Protein AF-A0A9W8B2S6-F1 (afdb_monomer_lite)

Organism: NCBI:txid2761393

InterPro domains:
  IPR004364 Aminoacyl-tRNA synthetase, class II (D/K/N) [PF00152] (3-129)
  IPR045864 Class II Aminoacyl-tRNA synthetase/Biotinyl protein ligase (BPL) and lipoyl protein ligase (LPL) [G3DSA:3.30.930.10] (1-132)
  IPR045864 Class II Aminoacyl-tRNA synthetase/Biotinyl protein ligase (BPL) and lipoyl protein ligase (LPL) [SSF55681] (2-129)

Secondary structure (DSSP, 8-state):
---PSSPEEEEHHHHHHHHTTSPPPPSSSHHHHHHHHHHHHHHTT---PSS--HHHHHHHHHHHHTGGG-SS-EEEE--BGGG-TTBPBPSS-TTBBSEEEEEETTEEEEEEE-B---HHHHHHHHHHHHTT-

Radius of gyration: 15.16 Å; chains: 1; bounding box: 38×33×40 Å

Structure (mmCIF, N/CA/C/O backbone):
data_AF-A0A9W8B2S6-F1
#
_entry.id   AF-A0A9W8B2S6-F1
#
loop_
_atom_site.group_PDB
_atom_site.id
_atom_site.type_symbol
_atom_site.label_atom_id
_atom_site.label_alt_id
_atom_site.labe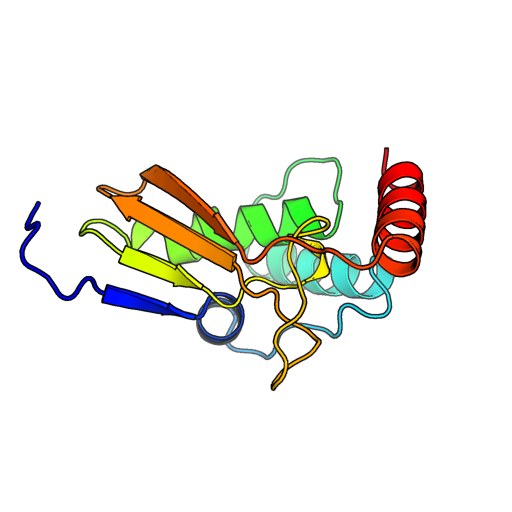l_comp_id
_atom_site.label_asym_id
_atom_site.label_entity_id
_atom_site.label_seq_id
_atom_site.pdbx_PDB_ins_code
_atom_site.Cartn_x
_atom_site.Cartn_y
_atom_site.Cartn_z
_atom_site.occupancy
_atom_site.B_iso_or_equiv
_atom_site.auth_seq_id
_atom_site.auth_comp_id
_atom_site.auth_asym_id
_atom_site.auth_atom_id
_atom_site.pdbx_PDB_model_num
ATOM 1 N N . LEU A 1 1 ? -21.493 6.637 10.394 1.00 88.62 1 LEU A N 1
ATOM 2 C CA . LEU A 1 1 ? -20.695 7.044 9.214 1.00 88.62 1 LEU A CA 1
ATOM 3 C C . LEU A 1 1 ? -21.188 8.397 8.715 1.00 88.62 1 LEU A C 1
ATOM 5 O O . LEU A 1 1 ? -22.395 8.581 8.619 1.00 88.62 1 LEU A O 1
ATOM 9 N N . ASN A 1 2 ? -20.282 9.330 8.437 1.00 95.12 2 ASN A N 1
ATOM 10 C CA . ASN A 1 2 ? -20.556 10.659 7.897 1.00 95.12 2 ASN A CA 1
ATOM 11 C C . ASN A 1 2 ? -19.902 10.782 6.513 1.00 95.12 2 ASN A C 1
ATOM 13 O O . ASN A 1 2 ? -18.686 10.681 6.391 1.00 95.12 2 ASN A O 1
ATOM 17 N N . PHE A 1 3 ? -20.717 11.020 5.485 1.00 96.62 3 PHE A N 1
ATOM 18 C CA . PHE A 1 3 ? -20.280 11.123 4.088 1.00 96.62 3 PHE A CA 1
ATOM 19 C C . PHE A 1 3 ? -20.218 12.571 3.581 1.00 96.62 3 PHE A C 1
ATOM 21 O O . PHE A 1 3 ? -20.190 12.806 2.374 1.00 96.62 3 PHE A O 1
ATOM 28 N N . LYS A 1 4 ? -20.199 13.564 4.478 1.00 97.44 4 LYS A N 1
ATOM 29 C CA . LYS A 1 4 ? -20.023 14.965 4.088 1.00 97.44 4 LYS A CA 1
ATOM 30 C C . LYS A 1 4 ? -18.558 15.218 3.681 1.00 97.44 4 LYS A C 1
ATOM 32 O O . LYS A 1 4 ? -17.676 15.018 4.513 1.00 97.44 4 LYS A O 1
ATOM 37 N N . PRO A 1 5 ? -18.277 15.672 2.445 1.00 95.94 5 PRO A N 1
ATOM 38 C CA . PRO A 1 5 ? -16.921 16.028 2.031 1.00 95.94 5 PRO A CA 1
ATOM 39 C C . PRO A 1 5 ? -16.432 17.325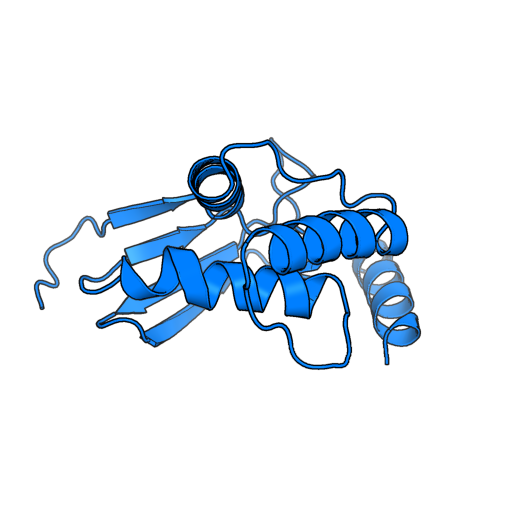 2.714 1.00 95.94 5 PRO A C 1
ATOM 41 O O . PRO A 1 5 ? -17.259 18.130 3.159 1.00 95.94 5 PRO A O 1
ATOM 44 N N . PRO A 1 6 ? -15.107 17.579 2.753 1.00 96.50 6 PRO A N 1
ATOM 45 C CA . PRO A 1 6 ? -14.025 16.729 2.243 1.00 96.50 6 PRO A CA 1
ATOM 46 C C . PRO A 1 6 ? -13.739 15.524 3.151 1.00 96.50 6 PRO A C 1
ATOM 48 O O . PRO A 1 6 ? -13.811 15.620 4.373 1.00 96.50 6 PRO A O 1
ATOM 51 N N . PHE A 1 7 ? -13.382 14.391 2.545 1.00 97.94 7 PHE A N 1
ATOM 52 C CA . PHE A 1 7 ? -12.958 13.201 3.288 1.00 97.94 7 PHE A CA 1
ATOM 53 C C . PHE A 1 7 ? -11.553 13.384 3.859 1.00 97.94 7 PHE A C 1
ATOM 55 O O . PHE A 1 7 ? -10.718 14.088 3.279 1.00 97.94 7 PHE A O 1
ATOM 62 N N . ARG A 1 8 ? -11.290 12.728 4.995 1.00 97.75 8 ARG A N 1
ATOM 63 C CA . ARG A 1 8 ? -9.958 12.698 5.609 1.00 97.75 8 ARG A CA 1
ATOM 64 C C . ARG A 1 8 ? -8.963 12.092 4.618 1.00 97.75 8 ARG A C 1
ATOM 66 O O . ARG A 1 8 ? -9.322 11.221 3.831 1.00 97.75 8 ARG A O 1
ATOM 73 N N . ARG A 1 9 ? -7.710 12.542 4.658 1.00 98.19 9 ARG A N 1
ATOM 74 C CA . ARG A 1 9 ? -6.622 11.996 3.838 1.00 98.19 9 ARG A CA 1
ATOM 75 C C . ARG A 1 9 ? -5.459 11.589 4.732 1.00 98.19 9 ARG A C 1
ATOM 77 O O . ARG A 1 9 ? -5.121 12.334 5.650 1.00 98.19 9 ARG A O 1
ATOM 84 N N . ILE A 1 10 ? -4.854 10.438 4.468 1.00 98.19 10 ILE A N 1
ATOM 85 C CA . ILE A 1 10 ? -3.688 9.920 5.189 1.00 98.19 10 ILE A CA 1
ATOM 86 C C . ILE A 1 10 ? -2.612 9.565 4.165 1.00 98.19 10 ILE A C 1
ATOM 88 O O . ILE A 1 10 ? -2.871 8.807 3.233 1.00 98.19 10 ILE A O 1
ATOM 92 N N . HIS A 1 11 ? -1.410 10.115 4.352 1.00 97.38 11 HIS A N 1
ATOM 93 C CA . HIS A 1 11 ? -0.246 9.744 3.552 1.00 97.38 11 HIS A CA 1
ATOM 94 C C . HIS A 1 11 ? 0.368 8.460 4.124 1.00 97.38 11 HIS A C 1
ATOM 96 O O . HIS A 1 11 ? 0.905 8.484 5.233 1.00 97.38 11 HIS A O 1
ATOM 102 N N . VAL A 1 12 ? 0.276 7.350 3.393 1.00 96.88 12 VAL A N 1
ATOM 103 C CA . VAL A 1 12 ? 0.611 5.995 3.861 1.00 96.88 12 VAL A CA 1
ATOM 104 C C . VAL A 1 12 ? 2.052 5.910 4.346 1.00 96.88 12 VAL A C 1
ATOM 106 O O . VAL A 1 12 ? 2.289 5.516 5.484 1.00 96.88 12 VAL A O 1
ATOM 109 N N . SER A 1 13 ? 3.014 6.336 3.527 1.00 94.62 13 SER A N 1
ATOM 110 C CA . SER A 1 13 ? 4.438 6.211 3.864 1.00 94.62 13 SER A CA 1
ATOM 111 C C . SER A 1 13 ? 4.819 7.027 5.108 1.00 94.62 13 SER A C 1
ATOM 113 O O . SER A 1 13 ? 5.572 6.567 5.966 1.00 94.62 13 SER A O 1
ATOM 115 N N . THR A 1 14 ? 4.237 8.220 5.255 1.00 95.69 14 THR A N 1
ATOM 116 C CA . THR A 1 14 ? 4.475 9.093 6.417 1.00 95.69 14 THR A CA 1
ATOM 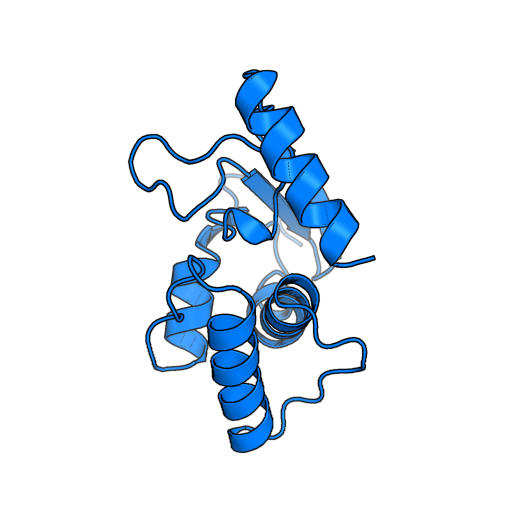117 C C . THR A 1 14 ? 3.802 8.550 7.669 1.00 95.69 14 THR A C 1
ATOM 119 O O . THR A 1 14 ? 4.400 8.554 8.743 1.00 95.69 14 THR A O 1
ATOM 122 N N . GLU A 1 15 ? 2.567 8.071 7.542 1.00 97.12 15 GLU A N 1
ATOM 123 C CA . GLU A 1 15 ? 1.819 7.521 8.665 1.00 97.12 15 GLU A CA 1
ATOM 124 C C . GLU A 1 15 ? 2.442 6.212 9.161 1.00 97.12 15 GLU A C 1
ATOM 126 O O . GLU A 1 15 ? 2.577 6.036 10.369 1.00 97.12 15 GLU A O 1
ATOM 131 N N . LEU A 1 16 ? 2.914 5.340 8.266 1.00 95.56 16 LEU A N 1
ATOM 132 C CA . LEU A 1 16 ? 3.679 4.153 8.648 1.00 95.56 16 LEU A CA 1
ATOM 133 C C . LEU A 1 16 ? 4.963 4.529 9.389 1.00 95.56 16 LEU A C 1
ATOM 135 O O . LEU A 1 16 ? 5.199 4.008 10.474 1.00 95.56 16 LEU A O 1
ATOM 139 N N . ALA A 1 17 ? 5.766 5.459 8.862 1.00 94.62 17 ALA A N 1
ATOM 140 C CA . ALA A 1 17 ? 6.986 5.902 9.541 1.00 94.62 17 ALA A CA 1
ATOM 141 C C . ALA A 1 17 ? 6.690 6.454 10.951 1.00 94.62 17 ALA A C 1
ATOM 143 O O . ALA A 1 17 ? 7.401 6.161 11.915 1.00 94.62 17 ALA A O 1
ATOM 144 N N . ARG A 1 18 ? 5.584 7.196 11.093 1.00 96.38 18 ARG A N 1
ATOM 145 C CA . ARG A 1 18 ? 5.108 7.712 12.381 1.00 96.38 18 ARG A CA 1
ATOM 146 C C . ARG A 1 18 ? 4.702 6.588 13.336 1.00 96.38 18 ARG A C 1
ATOM 148 O O . ARG A 1 18 ? 5.116 6.601 14.488 1.00 96.38 18 ARG A O 1
ATOM 155 N N . GLN A 1 19 ? 3.919 5.615 12.876 1.00 94.62 19 GLN A N 1
ATOM 156 C CA . GLN A 1 19 ? 3.473 4.472 13.687 1.00 94.62 19 GLN A CA 1
ATOM 157 C C . GLN A 1 19 ? 4.640 3.559 14.076 1.00 94.62 19 GLN A C 1
ATOM 159 O O . GLN A 1 19 ? 4.662 2.981 15.162 1.00 94.62 19 GLN A O 1
ATOM 164 N N . LEU A 1 20 ? 5.655 3.480 13.215 1.00 91.75 20 LEU A N 1
ATOM 165 C CA . LEU A 1 20 ? 6.880 2.743 13.470 1.00 91.75 20 LEU A CA 1
ATOM 166 C C . LEU A 1 20 ? 7.926 3.544 14.261 1.00 91.75 20 LEU A C 1
ATOM 168 O O . LEU A 1 20 ? 8.974 2.977 14.573 1.00 91.75 20 LEU A O 1
ATOM 172 N N . ASN A 1 21 ? 7.678 4.810 14.607 1.00 92.31 21 ASN A N 1
ATOM 173 C CA . ASN A 1 21 ? 8.634 5.704 15.275 1.00 92.31 21 ASN A CA 1
ATOM 174 C C . ASN A 1 21 ? 10.038 5.720 14.628 1.00 92.31 21 ASN A C 1
ATOM 176 O O . ASN A 1 21 ? 11.039 5.867 15.326 1.00 92.31 21 ASN A O 1
ATOM 180 N N . GLN A 1 22 ? 10.120 5.529 13.310 1.00 91.19 22 GLN A N 1
ATOM 181 C CA . GLN A 1 22 ? 11.366 5.531 12.536 1.00 91.19 22 GLN A CA 1
ATOM 182 C C . GLN A 1 22 ? 11.055 5.654 11.036 1.00 91.19 22 GLN A C 1
ATOM 184 O O . GLN A 1 22 ? 9.952 5.287 10.620 1.00 91.19 22 GLN A O 1
ATOM 189 N N . PRO A 1 23 ? 11.991 6.142 10.205 1.00 89.94 23 PRO A N 1
ATOM 190 C CA . PRO A 1 23 ? 11.783 6.206 8.762 1.00 89.94 23 PRO A CA 1
ATOM 191 C C . PRO A 1 23 ? 11.611 4.811 8.149 1.00 89.94 23 PRO A C 1
ATOM 193 O O . PRO A 1 23 ? 12.167 3.825 8.638 1.00 89.94 23 PRO A O 1
ATOM 196 N N . LEU A 1 24 ? 10.849 4.738 7.055 1.00 90.25 24 LEU A N 1
ATOM 197 C CA . LEU A 1 24 ? 10.805 3.537 6.224 1.00 90.25 24 LEU A CA 1
ATOM 198 C C . LEU A 1 24 ? 12.171 3.319 5.549 1.00 90.25 24 LEU A C 1
ATOM 200 O O . LEU A 1 24 ? 12.856 4.302 5.251 1.00 90.25 24 LEU A O 1
ATOM 204 N N . PRO A 1 25 ? 12.581 2.058 5.320 1.00 91.25 25 PRO A N 1
ATOM 205 C CA . PRO A 1 25 ? 13.798 1.773 4.573 1.00 91.25 25 PRO A CA 1
ATOM 206 C C . PRO A 1 25 ? 13.667 2.234 3.116 1.00 91.25 25 PRO A C 1
ATOM 208 O O . PRO A 1 25 ? 12.562 2.381 2.594 1.00 91.25 25 PRO A O 1
ATOM 211 N N . ASP A 1 26 ? 14.807 2.418 2.453 1.00 88.19 26 ASP A N 1
ATOM 212 C CA . ASP A 1 26 ? 14.847 2.573 0.999 1.00 88.19 26 ASP A CA 1
ATOM 213 C C . ASP A 1 26 ? 14.388 1.265 0.331 1.00 88.19 26 ASP A C 1
ATOM 215 O O . ASP A 1 26 ? 14.797 0.177 0.733 1.00 88.19 26 ASP A O 1
ATOM 219 N N . PHE A 1 27 ? 13.534 1.374 -0.686 1.00 89.50 27 PHE A N 1
ATOM 220 C CA . PHE A 1 27 ? 12.987 0.243 -1.435 1.00 89.50 27 PHE A CA 1
ATOM 221 C C . PHE A 1 27 ? 13.791 -0.107 -2.698 1.00 89.50 27 PHE A C 1
ATOM 223 O O . PHE A 1 27 ? 13.363 -0.969 -3.465 1.00 89.50 27 PHE A O 1
ATOM 230 N N . THR A 1 28 ? 14.936 0.544 -2.926 1.00 85.94 28 THR A N 1
ATOM 231 C CA . THR A 1 28 ? 15.840 0.271 -4.058 1.00 85.94 28 THR A CA 1
ATOM 232 C C . THR A 1 28 ? 16.390 -1.159 -4.028 1.00 85.94 28 THR A C 1
ATOM 234 O O . THR A 1 28 ? 16.550 -1.772 -5.082 1.00 85.94 28 THR A O 1
ATOM 237 N N . ASP A 1 29 ? 16.624 -1.707 -2.832 1.00 88.88 29 ASP A N 1
ATOM 238 C CA . ASP A 1 29 ? 16.922 -3.125 -2.604 1.00 88.88 29 ASP A CA 1
ATOM 239 C C . ASP A 1 29 ? 15.735 -3.778 -1.866 1.00 88.88 29 ASP A C 1
ATOM 241 O O . ASP A 1 29 ? 15.597 -3.620 -0.645 1.00 88.88 29 ASP A O 1
ATOM 245 N N . PRO A 1 30 ? 14.846 -4.492 -2.585 1.00 86.62 30 PRO A N 1
ATOM 246 C CA . PRO A 1 30 ? 13.662 -5.094 -1.985 1.00 86.62 30 PRO A CA 1
ATOM 247 C C . PRO A 1 30 ? 13.969 -6.137 -0.910 1.00 86.62 30 PRO A C 1
ATOM 249 O O . PRO A 1 30 ? 13.190 -6.265 0.038 1.00 86.62 30 PRO A O 1
ATOM 252 N N . ASP A 1 31 ? 15.080 -6.865 -1.025 1.00 89.31 31 ASP A N 1
ATOM 253 C CA . ASP A 1 31 ? 15.446 -7.911 -0.071 1.00 89.31 31 ASP A CA 1
ATOM 254 C C . ASP A 1 31 ? 15.930 -7.277 1.233 1.00 89.31 31 ASP A C 1
ATOM 256 O O . ASP A 1 31 ? 15.434 -7.615 2.312 1.00 89.31 31 ASP A O 1
ATOM 260 N N . ALA A 1 32 ? 16.820 -6.284 1.142 1.00 91.88 32 ALA A N 1
ATOM 261 C CA . ALA A 1 32 ? 17.276 -5.529 2.306 1.00 91.88 32 ALA A CA 1
ATOM 262 C C . ALA A 1 32 ? 16.112 -4.802 3.005 1.00 91.88 32 ALA A C 1
ATOM 264 O O . ALA A 1 32 ? 15.988 -4.863 4.234 1.00 91.88 32 ALA A O 1
ATOM 265 N N . ALA A 1 33 ? 15.214 -4.175 2.236 1.00 93.00 33 ALA A N 1
ATOM 266 C CA . ALA A 1 33 ? 14.026 -3.510 2.767 1.00 93.00 33 ALA A CA 1
ATOM 267 C C . ALA A 1 33 ? 13.082 -4.491 3.475 1.00 93.00 33 ALA A C 1
ATOM 269 O O . ALA A 1 33 ? 12.570 -4.197 4.558 1.00 93.00 33 ALA A O 1
ATOM 270 N N . THR A 1 34 ? 12.882 -5.676 2.894 1.00 93.88 34 THR A N 1
ATOM 271 C CA . THR A 1 34 ? 12.077 -6.742 3.499 1.00 93.88 34 THR A CA 1
ATOM 272 C C . THR A 1 34 ? 12.669 -7.170 4.837 1.00 93.88 34 THR A C 1
ATOM 274 O O . THR A 1 34 ? 11.945 -7.207 5.831 1.00 93.88 34 THR A O 1
ATOM 277 N N . GLN A 1 35 ? 13.976 -7.442 4.899 1.00 93.69 35 GLN A N 1
ATOM 278 C CA . GLN A 1 35 ? 14.638 -7.849 6.143 1.00 93.69 35 GLN A CA 1
ATOM 279 C C . GLN A 1 35 ? 14.553 -6.763 7.221 1.00 93.69 35 GLN A C 1
ATOM 281 O O . GLN A 1 35 ? 14.254 -7.067 8.377 1.00 93.69 35 GLN A O 1
ATOM 286 N N . ALA A 1 36 ? 14.734 -5.493 6.846 1.00 94.38 36 ALA A N 1
ATOM 287 C CA . ALA A 1 36 ? 14.571 -4.370 7.763 1.00 94.38 36 ALA A CA 1
ATOM 288 C C . ALA A 1 36 ? 13.143 -4.304 8.333 1.00 94.38 36 ALA A C 1
ATOM 290 O O . ALA A 1 36 ? 12.968 -4.218 9.548 1.00 94.38 36 ALA A O 1
ATOM 291 N N . LEU A 1 37 ? 12.111 -4.405 7.488 1.00 94.44 37 LEU A N 1
ATOM 292 C CA . LEU A 1 37 ? 10.718 -4.382 7.945 1.00 94.44 37 LEU A CA 1
ATOM 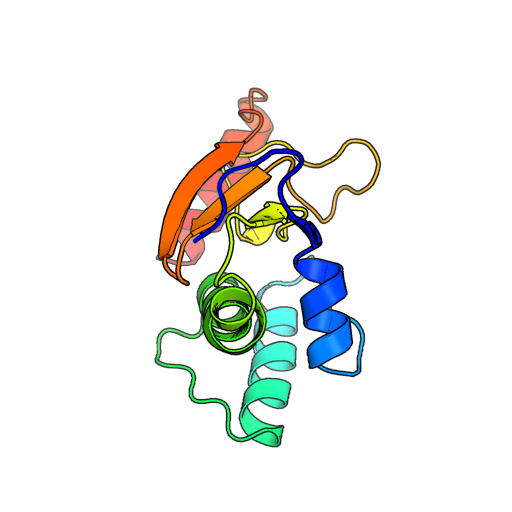293 C C . LEU A 1 37 ? 10.343 -5.616 8.776 1.00 94.44 37 LEU A C 1
ATOM 295 O O . LEU A 1 37 ? 9.612 -5.482 9.756 1.00 94.44 37 LEU A O 1
ATOM 299 N N . LEU A 1 38 ? 10.859 -6.802 8.444 1.00 94.06 38 LEU A N 1
ATOM 300 C CA . LEU A 1 38 ? 10.647 -8.013 9.243 1.00 94.06 38 LEU A CA 1
ATOM 301 C C . LEU A 1 38 ? 11.291 -7.908 10.623 1.00 94.06 38 LEU A C 1
ATOM 303 O O . LEU A 1 38 ? 10.654 -8.273 11.608 1.00 94.06 38 LEU A O 1
ATOM 307 N N . ALA A 1 39 ? 12.509 -7.368 10.719 1.00 93.62 39 ALA A N 1
ATOM 308 C CA . ALA A 1 39 ? 13.159 -7.120 12.004 1.00 93.62 39 ALA A CA 1
ATOM 309 C C . ALA A 1 39 ? 12.312 -6.185 12.882 1.00 93.62 39 ALA A C 1
ATOM 311 O O . ALA A 1 39 ? 12.161 -6.420 14.081 1.00 93.62 39 ALA A O 1
ATOM 312 N N . ILE A 1 40 ? 11.691 -5.170 12.274 1.00 92.62 40 ILE A N 1
ATOM 313 C CA . ILE A 1 40 ? 10.771 -4.256 12.957 1.00 92.62 40 ILE A CA 1
ATOM 314 C C . ILE A 1 40 ? 9.501 -4.977 13.414 1.00 92.62 40 ILE A C 1
ATOM 316 O O . ILE A 1 40 ? 9.053 -4.763 14.541 1.00 92.62 40 ILE A O 1
ATOM 320 N N . CYS A 1 41 ? 8.923 -5.821 12.557 1.00 92.62 41 CYS A N 1
ATOM 321 C CA . CYS A 1 41 ? 7.745 -6.612 12.901 1.00 92.62 41 CYS A CA 1
ATOM 322 C C . CYS A 1 41 ? 8.042 -7.556 14.070 1.00 92.62 41 CYS A C 1
ATOM 324 O O . CYS A 1 41 ? 7.281 -7.586 15.032 1.00 92.62 41 CYS A O 1
ATOM 326 N N . HIS A 1 42 ? 9.181 -8.250 14.031 1.00 92.06 42 HIS A N 1
ATOM 327 C CA . HIS A 1 42 ? 9.625 -9.152 15.089 1.00 92.06 42 HIS A CA 1
ATOM 328 C C . HIS A 1 42 ? 9.880 -8.414 16.409 1.00 92.06 42 HIS A C 1
ATOM 330 O O . HIS A 1 42 ? 9.422 -8.851 17.456 1.00 92.06 42 HIS A O 1
ATOM 336 N N . ALA A 1 43 ? 10.551 -7.259 16.376 1.00 91.81 43 ALA A N 1
ATOM 337 C CA . ALA A 1 43 ? 10.811 -6.456 17.574 1.00 91.81 43 ALA A CA 1
ATOM 338 C C . ALA A 1 43 ? 9.537 -5.888 18.233 1.00 91.81 43 ALA A C 1
ATOM 340 O O . ALA A 1 43 ? 9.597 -5.402 19.361 1.00 91.81 43 ALA A O 1
ATOM 341 N N . ARG A 1 44 ? 8.402 -5.902 17.524 1.00 89.94 44 ARG A N 1
ATOM 342 C CA . ARG A 1 44 ? 7.111 -5.362 17.975 1.00 89.94 44 ARG A CA 1
ATOM 343 C C . ARG A 1 44 ? 6.005 -6.412 18.066 1.00 89.94 44 ARG A C 1
ATOM 345 O O . ARG A 1 44 ? 4.841 -6.031 18.178 1.00 89.94 44 ARG A O 1
ATOM 352 N N . ASP A 1 45 ? 6.354 -7.694 17.977 1.00 91.44 45 ASP A N 1
ATOM 353 C CA . ASP A 1 45 ? 5.408 -8.816 17.996 1.00 91.44 45 ASP A CA 1
ATOM 354 C C . ASP A 1 45 ? 4.263 -8.672 16.971 1.00 91.44 45 ASP A C 1
ATOM 356 O O . ASP A 1 45 ? 3.101 -8.998 17.231 1.00 91.44 45 ASP A O 1
ATOM 360 N N . ILE A 1 46 ? 4.579 -8.157 15.778 1.00 91.50 46 ILE A N 1
ATOM 361 C CA . ILE A 1 46 ? 3.631 -8.037 14.667 1.00 91.50 46 ILE A CA 1
ATOM 362 C C . ILE A 1 46 ? 3.683 -9.334 13.853 1.00 91.50 46 ILE A C 1
ATOM 364 O O . ILE A 1 46 ? 4.712 -9.623 13.235 1.00 91.50 46 ILE A O 1
ATOM 368 N N . PRO A 1 47 ? 2.593 -10.119 13.808 1.00 89.00 47 PRO A N 1
ATOM 369 C CA . PRO A 1 47 ? 2.576 -11.361 13.055 1.00 89.00 47 PRO A CA 1
ATOM 370 C C . PRO A 1 47 ? 2.545 -11.063 11.555 1.00 89.00 47 PRO A C 1
ATOM 372 O O . PRO A 1 47 ? 1.610 -10.439 11.058 1.00 89.00 47 PRO A O 1
ATOM 375 N N . VAL A 1 48 ? 3.547 -11.554 10.829 1.00 90.25 48 VAL A N 1
ATOM 376 C CA . VAL A 1 48 ? 3.580 -11.549 9.362 1.00 90.25 48 VAL A CA 1
ATOM 377 C C . VAL A 1 48 ? 3.548 -12.998 8.889 1.00 90.25 48 VAL A C 1
ATOM 379 O O . VAL A 1 48 ? 4.319 -13.827 9.370 1.00 90.25 48 VAL A O 1
ATOM 382 N N . ALA A 1 49 ? 2.646 -13.326 7.966 1.00 86.12 49 ALA A N 1
ATOM 383 C CA . ALA A 1 49 ? 2.515 -14.680 7.434 1.00 86.12 49 ALA A CA 1
ATOM 384 C C . ALA A 1 49 ? 3.357 -14.868 6.155 1.00 86.12 49 ALA A C 1
ATOM 386 O O . ALA A 1 49 ? 3.289 -14.009 5.266 1.00 86.12 49 ALA A O 1
ATOM 387 N N . PRO A 1 50 ? 4.073 -16.000 5.994 1.00 85.75 50 PRO A N 1
ATOM 388 C CA . PRO A 1 50 ? 4.755 -16.330 4.744 1.00 85.75 50 PRO A CA 1
ATOM 389 C C . PRO A 1 50 ? 3.799 -16.332 3.531 1.00 85.75 50 PRO A C 1
ATOM 391 O O . PRO A 1 50 ? 2.621 -16.671 3.690 1.00 85.75 50 PRO A O 1
ATOM 394 N N . PRO A 1 51 ? 4.278 -16.015 2.311 1.00 87.56 51 PRO A N 1
ATOM 395 C CA . PRO A 1 51 ? 5.632 -15.567 1.966 1.00 87.56 51 PRO A CA 1
ATOM 396 C C . PRO A 1 51 ? 5.949 -14.135 2.426 1.00 87.56 51 PRO A C 1
ATOM 398 O O . PRO A 1 51 ? 5.088 -13.256 2.430 1.00 87.56 51 PRO A O 1
ATOM 401 N N . PHE A 1 52 ? 7.212 -13.892 2.781 1.00 89.44 52 PHE A N 1
ATOM 402 C CA . PHE A 1 52 ? 7.699 -12.598 3.264 1.00 89.44 52 PHE A CA 1
ATOM 403 C C . PHE A 1 52 ? 8.175 -11.693 2.125 1.00 89.44 52 PHE A C 1
ATOM 405 O O . PHE A 1 52 ? 9.330 -11.302 2.071 1.00 89.44 52 PHE A O 1
ATOM 412 N N . THR A 1 53 ? 7.301 -11.377 1.178 1.00 90.50 53 THR A N 1
ATOM 413 C CA . THR A 1 53 ? 7.623 -10.393 0.132 1.00 90.50 53 THR A CA 1
ATOM 414 C C . THR A 1 53 ? 7.474 -8.974 0.682 1.00 90.50 53 THR A C 1
ATOM 416 O O . THR A 1 53 ? 6.537 -8.739 1.449 1.00 90.50 53 THR A O 1
ATOM 419 N N . LEU A 1 54 ? 8.283 -8.017 0.219 1.00 91.44 54 LEU A N 1
ATOM 420 C CA . LEU A 1 54 ? 8.202 -6.605 0.624 1.00 91.44 54 LEU A CA 1
ATOM 421 C C . LEU A 1 54 ? 6.767 -6.050 0.630 1.00 91.44 54 LEU A C 1
ATOM 423 O O . LEU A 1 54 ? 6.334 -5.439 1.605 1.00 91.44 54 LEU A O 1
ATOM 427 N N . THR A 1 55 ? 6.005 -6.311 -0.435 1.00 91.31 55 THR A N 1
ATOM 428 C CA . THR A 1 55 ? 4.618 -5.845 -0.582 1.00 91.31 55 THR A CA 1
ATOM 429 C C . THR A 1 55 ? 3.697 -6.409 0.496 1.00 91.31 55 THR A C 1
ATOM 431 O O . THR A 1 55 ? 2.963 -5.643 1.104 1.00 91.31 55 THR A O 1
ATOM 434 N N . ARG A 1 56 ? 3.777 -7.710 0.801 1.00 91.56 56 ARG A N 1
ATOM 435 C CA . ARG A 1 56 ? 3.000 -8.357 1.879 1.00 91.56 56 ARG A CA 1
ATOM 436 C C . ARG A 1 56 ? 3.359 -7.849 3.272 1.00 91.56 56 ARG A C 1
ATOM 438 O O . ARG A 1 56 ? 2.478 -7.741 4.123 1.00 91.56 56 ARG A O 1
ATOM 445 N N . VAL A 1 57 ? 4.634 -7.546 3.522 1.00 94.56 57 VAL A N 1
ATOM 446 C CA . VAL A 1 57 ? 5.055 -6.968 4.808 1.00 94.56 57 VAL A CA 1
ATOM 447 C C . VAL A 1 57 ? 4.472 -5.562 4.961 1.00 94.56 57 VAL A C 1
ATOM 449 O O . VAL A 1 57 ? 3.880 -5.257 5.993 1.00 94.56 57 VAL A O 1
ATOM 452 N N . LEU A 1 58 ? 4.583 -4.725 3.924 1.00 94.62 58 LEU A N 1
ATOM 453 C CA . LEU A 1 58 ? 3.993 -3.384 3.913 1.00 94.62 58 LEU A CA 1
ATOM 454 C C . LEU A 1 58 ? 2.468 -3.425 4.058 1.00 94.62 58 LEU A C 1
ATOM 456 O O . LEU A 1 58 ? 1.923 -2.678 4.863 1.00 94.62 58 LEU A O 1
ATOM 460 N N . ASP A 1 59 ? 1.800 -4.323 3.340 1.00 93.75 59 ASP A N 1
ATOM 461 C CA . ASP A 1 59 ? 0.354 -4.545 3.426 1.00 93.75 59 ASP A CA 1
ATOM 462 C C . ASP A 1 59 ? -0.067 -4.907 4.858 1.00 93.75 59 ASP A C 1
ATOM 464 O O . ASP A 1 59 ? -0.889 -4.224 5.458 1.00 93.75 59 ASP A O 1
ATOM 468 N N . THR A 1 60 ? 0.629 -5.864 5.487 1.00 94.38 60 THR A N 1
ATOM 469 C CA . THR A 1 60 ? 0.391 -6.239 6.895 1.00 94.38 60 THR A CA 1
ATOM 470 C C . THR A 1 60 ? 0.523 -5.040 7.842 1.00 94.38 60 THR A C 1
ATOM 472 O O . THR A 1 60 ? -0.270 -4.882 8.774 1.00 94.38 60 THR A O 1
ATOM 475 N N . LEU A 1 61 ? 1.516 -4.173 7.618 1.00 95.06 61 LEU A N 1
ATOM 476 C CA . LEU A 1 61 ? 1.717 -2.962 8.416 1.00 95.06 61 LEU A CA 1
ATOM 477 C C . LEU A 1 61 ? 0.590 -1.939 8.200 1.00 95.06 61 LEU A C 1
ATOM 479 O O . LEU A 1 61 ? 0.114 -1.347 9.171 1.00 95.06 61 LEU A O 1
ATOM 483 N N . ILE A 1 62 ? 0.130 -1.752 6.961 1.00 95.00 62 ILE A N 1
ATOM 484 C CA . ILE A 1 62 ? -0.996 -0.867 6.627 1.00 95.00 62 ILE A CA 1
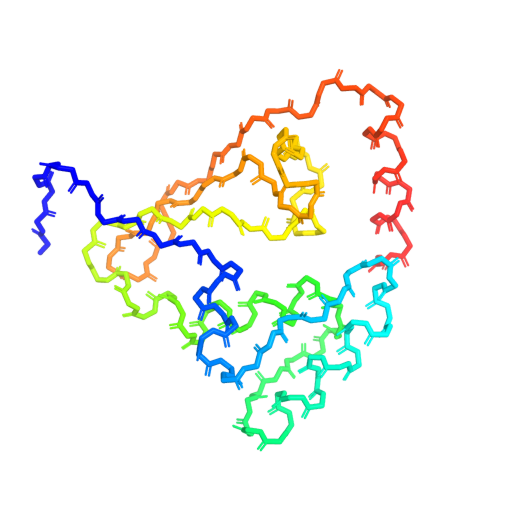ATOM 485 C C . ILE A 1 62 ? -2.278 -1.381 7.285 1.00 95.00 62 ILE A C 1
ATOM 487 O O . ILE A 1 62 ? -2.939 -0.615 7.994 1.00 95.00 62 ILE A O 1
ATOM 491 N N . SER A 1 63 ? -2.577 -2.675 7.160 1.00 93.88 63 SER A N 1
ATOM 492 C CA . SER A 1 63 ? -3.755 -3.285 7.779 1.00 93.88 63 SER A CA 1
ATOM 493 C C . SER A 1 63 ? -3.727 -3.219 9.299 1.00 93.88 63 SER A C 1
ATOM 495 O O . SER A 1 63 ? -4.757 -3.024 9.943 1.00 93.88 63 SER A O 1
ATOM 497 N N . LYS A 1 64 ? -2.544 -3.330 9.911 1.00 94.19 64 LYS A N 1
ATOM 498 C CA . LYS A 1 64 ? -2.409 -3.250 11.368 1.00 94.19 64 LYS A CA 1
ATOM 499 C C . LYS A 1 64 ? -2.549 -1.824 11.901 1.00 94.19 64 LYS A C 1
ATOM 501 O O . LYS A 1 64 ? -3.151 -1.640 12.959 1.00 94.19 64 LYS A O 1
ATOM 506 N N . PHE A 1 65 ? -1.963 -0.838 11.221 1.00 94.62 65 PHE A N 1
ATOM 507 C CA . PHE A 1 65 ? -1.788 0.507 11.777 1.00 94.62 65 PHE A CA 1
ATOM 508 C C . PHE A 1 65 ? -2.672 1.583 11.152 1.00 94.62 65 PHE A C 1
ATOM 510 O O . PHE A 1 65 ? -3.013 2.541 11.845 1.00 94.62 65 PHE A O 1
ATOM 517 N N . ILE A 1 66 ? -3.028 1.472 9.873 1.00 96.06 66 ILE A N 1
ATOM 518 C CA . ILE A 1 66 ? -3.697 2.541 9.118 1.00 96.06 66 ILE A CA 1
ATOM 519 C C . ILE A 1 66 ? -5.171 2.223 8.882 1.00 96.06 66 ILE A C 1
ATOM 521 O O . ILE A 1 66 ? -6.016 3.075 9.161 1.00 96.06 66 ILE A O 1
ATOM 525 N N . GLU A 1 67 ? -5.507 1.013 8.433 1.00 94.50 67 GLU A N 1
ATOM 526 C CA . GLU A 1 67 ? -6.905 0.632 8.172 1.00 94.50 67 GLU A CA 1
ATOM 527 C C . GLU A 1 67 ? -7.839 0.844 9.381 1.00 94.50 67 GLU A C 1
ATOM 529 O O . GLU A 1 67 ? -8.919 1.415 9.191 1.00 94.50 67 GLU A O 1
ATOM 534 N N . PRO A 1 68 ? -7.444 0.531 10.638 1.00 94.75 68 PRO A N 1
ATOM 535 C CA . PRO A 1 68 ? -8.296 0.771 11.806 1.00 94.75 68 PRO A CA 1
ATOM 536 C C . PRO A 1 68 ? -8.584 2.256 12.069 1.00 94.75 68 PRO A C 1
ATOM 538 O O . PRO A 1 68 ? -9.527 2.584 12.783 1.00 94.75 68 PRO A O 1
ATOM 541 N N . GLN A 1 69 ? -7.796 3.172 11.494 1.00 95.19 69 GLN A N 1
ATOM 542 C CA . GLN A 1 69 ? -8.036 4.615 11.592 1.00 95.19 69 GLN A CA 1
ATOM 543 C C . GLN A 1 69 ? -9.124 5.109 10.626 1.00 95.19 69 GLN A C 1
ATOM 545 O O . GLN A 1 69 ? -9.547 6.265 10.719 1.00 95.19 69 GLN A O 1
ATOM 550 N N . CYS A 1 70 ? -9.566 4.260 9.694 1.00 96.50 70 CYS A N 1
ATOM 551 C CA . CYS A 1 70 ? -10.454 4.606 8.588 1.00 96.50 70 CYS A CA 1
ATOM 552 C C . CYS A 1 70 ? -11.921 4.236 8.874 1.00 96.50 70 CYS A C 1
ATOM 554 O O . CYS A 1 70 ? -12.609 3.647 8.038 1.00 96.50 70 CYS A O 1
ATOM 556 N N . GLU A 1 71 ? -12.421 4.573 10.068 1.00 96.00 71 GLU A N 1
ATOM 557 C CA . GLU A 1 71 ? -13.840 4.386 10.403 1.00 96.00 71 GLU A CA 1
ATOM 558 C C . GLU A 1 71 ? -14.733 5.271 9.514 1.00 96.00 71 GLU A C 1
ATOM 560 O O . GLU A 1 71 ? -15.712 4.804 8.934 1.00 96.00 71 GLU A O 1
ATOM 565 N N . GLN A 1 72 ? -14.369 6.547 9.357 1.00 97.56 72 GLN A N 1
ATOM 566 C CA . GLN A 1 72 ? -15.004 7.470 8.410 1.00 97.56 72 GLN A CA 1
ATOM 567 C C . GLN A 1 72 ? -14.378 7.335 7.014 1.00 97.56 72 GLN A C 1
ATOM 569 O O . GLN A 1 72 ? -13.222 6.911 6.925 1.00 97.56 72 GLN A O 1
ATOM 574 N N . PRO A 1 73 ? -15.077 7.758 5.939 1.00 98.25 73 PRO A N 1
ATOM 575 C CA . PRO A 1 73 ? -14.496 7.836 4.603 1.00 98.25 73 PRO A CA 1
ATOM 576 C C . PRO A 1 73 ? -13.137 8.539 4.621 1.00 98.25 73 PRO A C 1
ATOM 578 O O . PRO A 1 73 ? -13.035 9.718 4.976 1.00 98.25 73 PRO A O 1
ATOM 581 N N . THR A 1 74 ? -12.093 7.786 4.285 1.00 98.50 74 THR A N 1
ATOM 582 C CA . THR A 1 74 ? -10.703 8.230 4.374 1.00 98.50 74 THR A CA 1
ATOM 583 C C . THR A 1 74 ? -9.952 7.803 3.126 1.00 98.50 74 THR A C 1
ATOM 585 O O . THR A 1 74 ? -9.946 6.627 2.772 1.00 98.50 74 THR A O 1
ATOM 588 N N . PHE A 1 75 ? -9.310 8.762 2.465 1.00 98.50 75 PHE A N 1
ATOM 589 C CA . PHE A 1 75 ? -8.389 8.483 1.375 1.00 98.50 75 PHE A CA 1
ATOM 590 C C . PHE A 1 75 ? -7.011 8.130 1.928 1.00 98.50 75 PHE A C 1
ATOM 592 O O . PHE A 1 75 ? -6.402 8.940 2.633 1.00 98.50 75 PHE A O 1
ATOM 599 N N . LEU A 1 76 ? -6.504 6.958 1.576 1.00 98.12 76 LEU A N 1
ATOM 600 C CA . LEU A 1 76 ? -5.100 6.602 1.744 1.00 98.12 76 LEU A CA 1
ATOM 601 C C . LEU A 1 76 ? -4.376 6.935 0.445 1.00 98.12 76 LEU A C 1
ATOM 603 O O . LEU A 1 76 ? -4.852 6.552 -0.614 1.00 98.12 76 LEU A O 1
ATOM 607 N N . TYR A 1 77 ? -3.271 7.671 0.502 1.00 97.38 77 TYR A N 1
ATOM 608 C CA . TYR A 1 77 ? -2.480 8.046 -0.676 1.00 97.38 77 TYR A CA 1
ATOM 609 C C . TYR A 1 77 ? -0.986 8.021 -0.351 1.00 97.38 77 TYR A C 1
ATOM 611 O O . TYR A 1 77 ? -0.610 7.938 0.818 1.00 97.38 77 TYR A O 1
ATOM 619 N N . GLY A 1 78 ? -0.118 8.104 -1.361 1.00 96.06 78 GLY A N 1
ATOM 620 C CA . GLY A 1 78 ? 1.333 8.070 -1.133 1.00 96.06 78 GLY A CA 1
ATOM 621 C C . GLY A 1 78 ? 1.843 6.684 -0.740 1.00 96.06 78 GLY A C 1
ATOM 622 O O . GLY A 1 78 ? 2.722 6.542 0.119 1.00 96.06 78 GLY A O 1
ATOM 623 N N . HIS A 1 79 ? 1.245 5.654 -1.340 1.00 96.00 79 HIS A N 1
ATOM 624 C CA . HIS A 1 79 ? 1.715 4.277 -1.262 1.00 96.00 79 HIS A CA 1
ATOM 625 C C . HIS A 1 79 ? 3.108 4.154 -1.888 1.00 96.00 79 HIS A C 1
ATOM 627 O O . HIS A 1 79 ? 3.343 4.748 -2.946 1.00 96.00 79 HIS A O 1
ATOM 633 N N . PRO A 1 80 ? 4.011 3.344 -1.309 1.00 94.31 80 PRO A N 1
ATOM 634 C CA . PRO A 1 80 ? 5.281 3.018 -1.944 1.00 94.31 80 PRO A CA 1
ATOM 635 C C . PRO A 1 80 ? 5.087 2.495 -3.371 1.00 94.31 80 PRO A C 1
ATOM 637 O O . PRO A 1 80 ? 4.238 1.634 -3.624 1.00 94.31 80 PRO A O 1
ATOM 640 N N . LYS A 1 81 ? 5.908 2.975 -4.310 1.00 92.19 81 LYS A N 1
ATOM 641 C CA . LYS A 1 81 ? 5.846 2.597 -5.732 1.00 92.19 81 LYS A CA 1
ATOM 642 C C . LYS A 1 81 ? 5.940 1.086 -5.940 1.00 92.19 81 LYS A C 1
ATOM 644 O O . LYS A 1 81 ? 5.244 0.535 -6.786 1.00 92.19 81 LYS A O 1
ATOM 649 N N . VAL A 1 82 ? 6.733 0.405 -5.112 1.00 90.31 82 VAL A N 1
ATOM 650 C CA . VAL A 1 82 ? 6.904 -1.057 -5.145 1.00 90.31 82 VAL A CA 1
ATOM 651 C C . VAL A 1 82 ? 5.600 -1.834 -4.906 1.00 90.31 82 VAL A C 1
ATOM 653 O O . VAL A 1 82 ? 5.469 -2.967 -5.356 1.00 90.31 82 VAL A O 1
ATOM 656 N N . MET A 1 83 ? 4.605 -1.224 -4.251 1.00 91.75 83 MET A N 1
ATOM 657 C CA . MET A 1 83 ? 3.276 -1.818 -4.048 1.00 91.75 83 MET A CA 1
ATOM 658 C C . MET A 1 83 ? 2.308 -1.565 -5.212 1.00 91.75 83 MET A C 1
ATOM 660 O O . MET A 1 83 ? 1.199 -2.095 -5.206 1.00 91.75 83 MET A O 1
ATOM 664 N N . SER A 1 84 ? 2.682 -0.721 -6.176 1.00 93.56 84 SER A N 1
ATOM 665 C CA . SER A 1 84 ? 1.776 -0.193 -7.202 1.00 93.56 84 SER A CA 1
ATOM 666 C C . SER A 1 84 ? 2.423 -0.287 -8.592 1.00 93.56 84 SER A C 1
ATOM 668 O O . SER A 1 84 ? 2.756 0.731 -9.198 1.00 93.56 84 SER A O 1
ATOM 670 N N . PRO A 1 85 ? 2.616 -1.509 -9.120 1.00 91.69 85 PRO A N 1
ATOM 671 C CA . PRO A 1 85 ? 3.383 -1.759 -10.344 1.00 91.69 85 PRO A CA 1
ATOM 672 C C . PRO A 1 85 ? 2.784 -1.086 -11.585 1.00 91.69 85 PRO A C 1
ATOM 674 O O . PRO A 1 85 ? 3.532 -0.731 -12.490 1.00 91.69 85 PRO A O 1
ATOM 677 N N . LEU A 1 86 ? 1.465 -0.881 -11.602 1.00 94.81 86 LEU A N 1
ATOM 678 C CA . LEU A 1 86 ? 0.714 -0.274 -12.707 1.00 94.81 86 LEU A CA 1
ATOM 679 C C . LEU A 1 86 ? 0.502 1.238 -12.547 1.00 94.81 86 LEU A C 1
ATOM 681 O O . LEU A 1 86 ? -0.001 1.885 -13.455 1.00 94.81 86 LEU A O 1
ATOM 685 N N . ALA A 1 87 ? 0.861 1.814 -11.398 1.00 96.50 87 ALA A N 1
ATOM 686 C CA . ALA A 1 87 ? 0.645 3.230 -11.130 1.00 96.50 87 ALA A CA 1
ATOM 687 C C . ALA A 1 87 ? 1.895 4.047 -11.473 1.00 96.50 87 ALA A C 1
ATOM 689 O O . ALA A 1 87 ? 3.023 3.635 -11.166 1.00 96.50 87 ALA A O 1
ATOM 690 N N . LYS A 1 88 ? 1.720 5.239 -12.047 1.00 96.44 88 LYS A N 1
ATOM 691 C CA . LYS A 1 88 ? 2.825 6.187 -12.228 1.00 96.44 88 LYS A CA 1
ATOM 692 C C . LYS A 1 88 ? 3.465 6.554 -10.896 1.00 96.44 88 LYS A C 1
ATOM 694 O O . LYS A 1 88 ? 2.803 6.608 -9.860 1.00 96.44 88 LYS A O 1
ATOM 699 N N . ALA A 1 89 ? 4.763 6.829 -10.937 1.00 94.56 89 ALA A N 1
ATOM 700 C CA . ALA A 1 89 ? 5.452 7.451 -9.815 1.00 94.56 89 ALA A CA 1
ATOM 701 C C . ALA A 1 89 ? 5.007 8.915 -9.659 1.00 94.56 89 ALA A C 1
ATOM 703 O O . ALA A 1 89 ? 4.621 9.552 -10.641 1.00 94.56 89 ALA A O 1
ATOM 704 N N . SER A 1 90 ? 5.068 9.460 -8.443 1.00 94.00 90 SER A N 1
ATOM 705 C CA . SER A 1 90 ? 4.843 10.896 -8.254 1.00 94.00 90 SER A CA 1
ATOM 706 C C . SER A 1 90 ? 5.963 11.711 -8.898 1.00 94.00 90 SER A C 1
ATOM 708 O O . SER A 1 90 ? 7.140 11.385 -8.760 1.00 94.00 90 SER A O 1
ATOM 710 N N . GLU A 1 91 ? 5.605 12.811 -9.563 1.00 90.69 91 GLU A N 1
ATOM 711 C CA . GLU A 1 91 ? 6.566 13.736 -10.177 1.00 90.69 91 GLU A CA 1
ATOM 712 C C . GLU A 1 91 ? 7.495 14.373 -9.135 1.00 90.69 91 GLU A C 1
ATOM 714 O O . GLU A 1 91 ? 8.660 14.641 -9.421 1.00 90.69 91 GLU A O 1
ATOM 719 N N . THR A 1 92 ? 6.994 14.585 -7.914 1.00 91.56 92 THR A N 1
ATOM 720 C CA . THR A 1 92 ? 7.735 15.225 -6.820 1.00 91.56 92 THR A CA 1
ATOM 721 C C . THR A 1 92 ? 8.478 14.237 -5.924 1.00 91.56 92 THR A C 1
ATOM 723 O O . THR A 1 92 ? 9.435 14.632 -5.261 1.00 91.56 92 THR A O 1
ATOM 726 N N . ASP A 1 93 ? 8.060 12.969 -5.902 1.00 90.62 93 ASP A N 1
ATOM 727 C CA . ASP A 1 93 ? 8.671 11.909 -5.098 1.00 90.62 93 ASP A CA 1
ATOM 728 C C . ASP A 1 93 ? 8.561 10.556 -5.819 1.00 90.62 93 ASP A C 1
ATOM 730 O O . ASP A 1 93 ? 7.543 9.866 -5.785 1.00 90.62 93 ASP A O 1
ATOM 734 N N . GLN A 1 94 ? 9.657 10.152 -6.458 1.00 91.12 94 GLN A N 1
ATOM 735 C CA . GLN A 1 94 ? 9.730 8.931 -7.265 1.00 91.12 94 GLN A CA 1
ATOM 736 C C . GLN A 1 94 ? 9.642 7.629 -6.445 1.00 91.12 94 GLN A C 1
ATOM 738 O O . GLN A 1 94 ? 9.605 6.537 -7.033 1.00 91.12 94 GLN A O 1
ATOM 743 N N . SER A 1 95 ? 9.632 7.720 -5.108 1.00 89.44 95 SER A N 1
ATOM 744 C CA . SER A 1 95 ? 9.479 6.576 -4.203 1.00 89.44 95 SER A CA 1
ATOM 745 C C . SER A 1 95 ? 8.016 6.176 -3.980 1.00 89.44 95 SER A C 1
ATOM 747 O O . SER A 1 95 ? 7.749 5.023 -3.625 1.00 89.44 95 SER A O 1
ATOM 749 N N . ILE A 1 96 ? 7.064 7.076 -4.252 1.00 94.06 96 ILE A N 1
ATOM 750 C CA . ILE A 1 96 ? 5.624 6.837 -4.097 1.00 94.06 96 ILE A CA 1
ATOM 751 C C . ILE A 1 96 ? 4.907 6.774 -5.446 1.00 94.06 96 ILE A C 1
ATOM 753 O O . ILE A 1 96 ? 5.351 7.336 -6.449 1.00 94.06 96 ILE A O 1
ATOM 757 N N . ALA A 1 97 ? 3.769 6.089 -5.465 1.00 95.50 97 ALA A N 1
ATOM 758 C CA . ALA A 1 97 ? 2.874 6.046 -6.611 1.00 95.50 97 ALA A CA 1
ATOM 759 C C . ALA A 1 97 ? 1.778 7.118 -6.523 1.00 95.50 97 ALA A C 1
ATOM 761 O O . ALA A 1 97 ? 1.288 7.430 -5.435 1.00 95.50 97 ALA A O 1
ATOM 762 N N . GLN A 1 98 ? 1.325 7.605 -7.680 1.00 96.50 98 GLN A N 1
ATOM 763 C CA . GLN A 1 98 ? 0.104 8.402 -7.840 1.00 96.50 98 GLN A CA 1
ATOM 764 C C . GLN A 1 98 ? -1.131 7.506 -7.699 1.00 96.50 98 GLN A C 1
ATOM 766 O O . GLN A 1 98 ? -1.896 7.306 -8.638 1.00 96.50 98 GLN A O 1
ATOM 771 N N . ARG A 1 99 ? -1.293 6.910 -6.519 1.00 97.50 99 ARG A N 1
ATOM 772 C CA . ARG A 1 99 ? -2.373 5.994 -6.158 1.00 97.50 99 ARG A CA 1
ATOM 773 C C . ARG A 1 99 ? -3.090 6.516 -4.927 1.00 97.50 99 ARG A C 1
ATOM 775 O O . ARG A 1 99 ? -2.464 7.070 -4.020 1.00 97.50 99 ARG A O 1
ATOM 782 N N . PHE A 1 100 ? -4.395 6.291 -4.886 1.00 97.81 100 PHE A N 1
ATOM 783 C CA . PHE A 1 100 ? -5.164 6.387 -3.665 1.00 97.81 100 PHE A CA 1
ATOM 784 C C . PHE A 1 100 ? -6.139 5.222 -3.513 1.00 97.81 100 PHE A C 1
ATOM 786 O O . PHE A 1 100 ? -6.616 4.630 -4.480 1.00 97.81 100 PHE A O 1
ATOM 793 N N . GLU A 1 101 ? -6.485 4.948 -2.266 1.00 98.19 101 GLU A N 1
ATOM 794 C CA . GLU A 1 101 ? -7.563 4.046 -1.889 1.00 98.19 101 GLU A CA 1
ATOM 795 C C . GLU A 1 101 ? -8.587 4.811 -1.061 1.00 98.19 101 GLU A C 1
ATOM 797 O O . GLU A 1 101 ? -8.226 5.712 -0.303 1.00 98.19 101 GLU A O 1
ATOM 802 N N . LEU A 1 102 ? -9.866 4.468 -1.186 1.00 98.19 102 LEU A N 1
AT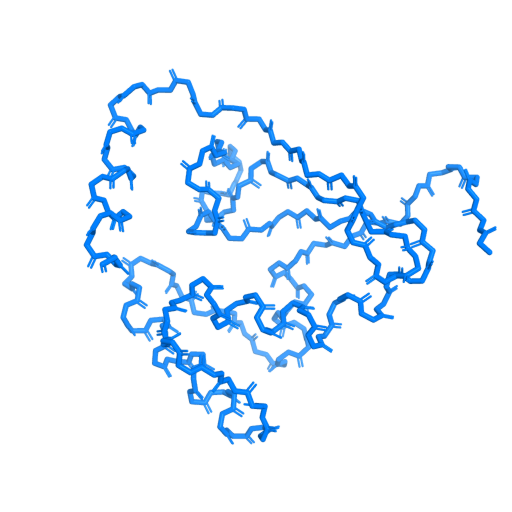OM 803 C CA . LEU A 1 102 ? -10.907 4.960 -0.288 1.00 98.19 102 LEU A CA 1
ATOM 804 C C . LEU A 1 102 ? -11.301 3.848 0.672 1.00 98.19 102 LEU A C 1
ATOM 806 O O . LEU A 1 102 ? -11.843 2.831 0.243 1.00 98.19 102 LEU A O 1
ATOM 810 N N . PHE A 1 103 ? -11.112 4.092 1.965 1.00 98.06 103 PHE A N 1
ATOM 811 C CA . PHE A 1 103 ? -11.590 3.219 3.029 1.00 98.06 103 PHE A CA 1
ATOM 812 C C . PHE A 1 103 ? -12.837 3.799 3.697 1.00 98.06 103 PHE A C 1
ATOM 814 O O . PHE A 1 103 ? -12.916 5.005 3.942 1.00 98.06 103 PHE A O 1
ATOM 821 N N . VAL A 1 104 ? -13.804 2.939 4.019 1.00 97.38 104 VAL A N 1
ATOM 822 C CA . VAL A 1 104 ? -15.013 3.276 4.786 1.00 97.38 104 VAL A CA 1
ATOM 823 C C . VAL A 1 104 ? -15.293 2.153 5.778 1.00 97.38 104 VAL A C 1
ATOM 825 O O . VAL A 1 104 ? -15.345 0.989 5.386 1.00 97.38 104 VAL A O 1
ATOM 828 N N . ALA A 1 105 ? -15.502 2.487 7.055 1.00 95.56 105 ALA A N 1
ATOM 829 C CA . ALA A 1 105 ? -15.712 1.503 8.121 1.00 95.56 105 ALA A CA 1
ATOM 830 C C . ALA A 1 105 ? -14.607 0.423 8.172 1.00 95.56 105 ALA A C 1
ATOM 832 O O . ALA A 1 105 ? -14.893 -0.756 8.380 1.00 95.56 105 ALA A O 1
ATOM 833 N N . GLY A 1 106 ? -13.354 0.829 7.933 1.00 91.94 106 GLY A N 1
ATOM 834 C CA . GLY A 1 106 ? -12.194 -0.065 7.918 1.00 91.94 106 GLY A CA 1
ATOM 835 C C . GLY A 1 106 ? -12.135 -1.029 6.730 1.00 91.94 106 GLY A C 1
ATOM 836 O O . GLY A 1 106 ? -11.387 -1.994 6.788 1.00 91.94 106 GLY A O 1
ATOM 837 N N . LYS A 1 107 ? -12.923 -0.811 5.669 1.00 94.00 107 LYS A N 1
ATOM 838 C CA . LYS A 1 107 ? -12.889 -1.629 4.448 1.00 94.00 107 LYS A CA 1
ATOM 839 C C . LYS A 1 107 ? -12.515 -0.793 3.238 1.00 94.00 107 LYS A C 1
ATOM 841 O O . LYS A 1 107 ? -13.020 0.319 3.092 1.00 94.00 107 LYS A O 1
ATOM 846 N N . GLU A 1 108 ? -11.686 -1.352 2.367 1.00 96.62 108 GLU A N 1
ATOM 847 C CA . GLU A 1 108 ? -11.377 -0.775 1.059 1.00 96.62 108 GLU A CA 1
ATOM 848 C C . GLU A 1 108 ? -12.630 -0.797 0.168 1.00 96.62 108 GLU A C 1
ATOM 850 O O . GLU A 1 108 ? -13.302 -1.822 0.038 1.00 96.62 108 GLU A O 1
ATOM 855 N N . ILE A 1 109 ? -12.961 0.351 -0.425 1.00 97.56 109 ILE A N 1
ATOM 856 C CA . ILE A 1 109 ? -14.114 0.540 -1.319 1.00 97.56 109 ILE A CA 1
ATOM 857 C C . ILE A 1 109 ? -13.668 0.941 -2.727 1.00 97.56 109 ILE A C 1
ATOM 859 O O . ILE A 1 109 ? -14.327 0.595 -3.706 1.00 97.56 109 ILE A O 1
ATOM 863 N N . VAL A 1 110 ? -12.575 1.699 -2.837 1.00 98.00 110 VAL A N 1
ATOM 864 C CA . VAL A 1 110 ? -12.034 2.179 -4.114 1.00 98.00 110 VAL A CA 1
ATOM 865 C C . VAL A 1 110 ? -10.530 2.001 -4.107 1.00 98.00 110 VAL A C 1
ATOM 867 O O . VAL A 1 110 ? -9.890 2.350 -3.121 1.00 98.00 110 VAL A O 1
ATOM 870 N N . ASN A 1 111 ? -9.996 1.574 -5.245 1.00 97.56 111 ASN A N 1
ATOM 871 C CA . ASN A 1 111 ? -8.586 1.633 -5.591 1.00 97.56 111 ASN A CA 1
ATOM 872 C C . ASN A 1 111 ? -8.471 2.397 -6.908 1.00 97.56 111 ASN A C 1
ATOM 874 O O . ASN A 1 111 ? -9.155 2.056 -7.874 1.00 97.56 111 ASN A O 1
ATOM 878 N N . ALA A 1 112 ? -7.678 3.459 -6.938 1.00 98.00 112 ALA A N 1
ATOM 879 C CA . ALA A 1 112 ? -7.519 4.285 -8.123 1.00 98.00 112 ALA A CA 1
ATOM 880 C C . ALA A 1 112 ? -6.099 4.832 -8.204 1.00 98.00 112 ALA A C 1
ATOM 882 O O . ALA A 1 112 ? -5.459 5.109 -7.190 1.00 98.00 112 ALA A O 1
ATOM 883 N N . TYR A 1 113 ? -5.602 5.003 -9.419 1.00 97.56 113 TYR A N 1
ATOM 884 C CA . TYR A 1 113 ? -4.258 5.499 -9.658 1.00 97.56 113 TYR A CA 1
ATOM 885 C C . TYR A 1 113 ? -4.159 6.173 -11.020 1.00 97.56 113 TYR A C 1
ATOM 887 O O . TYR A 1 113 ? -4.993 5.964 -11.898 1.00 97.56 113 TYR A O 1
ATOM 895 N N . GLU A 1 114 ? -3.135 7.002 -11.186 1.00 97.25 114 GLU A N 1
ATOM 896 C CA . GLU A 1 114 ? -2.727 7.445 -12.509 1.00 97.25 114 GLU A CA 1
ATOM 897 C C . GLU A 1 114 ? -1.998 6.296 -13.215 1.00 97.25 114 GLU A C 1
ATOM 899 O O . GLU A 1 114 ? -0.981 5.797 -12.730 1.00 97.25 114 GLU A O 1
ATOM 904 N N . GLU A 1 115 ? -2.546 5.865 -14.348 1.00 96.69 115 GLU A N 1
ATOM 905 C CA . GLU A 1 115 ? -2.075 4.707 -15.110 1.00 96.69 115 GLU A CA 1
ATOM 906 C C . GLU A 1 115 ? -0.655 4.902 -15.641 1.00 96.69 115 GLU A C 1
ATOM 908 O O . GLU A 1 115 ? -0.364 5.897 -16.314 1.00 96.69 115 GLU A O 1
ATOM 913 N N . LEU A 1 116 ? 0.224 3.928 -15.397 1.00 96.06 116 LEU A N 1
ATOM 914 C CA . LEU A 1 116 ? 1.536 3.885 -16.026 1.00 96.06 116 LEU A CA 1
ATOM 915 C C . LEU A 1 116 ? 1.369 3.670 -17.532 1.00 96.06 116 LEU A C 1
ATOM 917 O O . LEU A 1 116 ? 0.903 2.631 -17.993 1.00 96.06 116 LEU A O 1
ATOM 921 N N . ASN A 1 117 ? 1.772 4.675 -18.304 1.00 95.81 117 ASN A N 1
ATOM 922 C CA . ASN A 1 117 ? 1.613 4.700 -19.755 1.00 95.81 117 ASN A CA 1
ATOM 923 C C . ASN A 1 117 ? 2.947 4.657 -20.519 1.00 95.81 117 ASN A C 1
ATOM 925 O O . ASN A 1 117 ? 2.933 4.756 -21.746 1.00 95.81 117 ASN A O 1
ATOM 929 N N . ASP A 1 118 ? 4.079 4.492 -19.825 1.00 95.69 118 ASP A N 1
ATOM 930 C CA . ASP A 1 118 ? 5.370 4.183 -20.446 1.00 95.69 118 ASP A CA 1
ATOM 931 C C . ASP A 1 118 ? 5.506 2.655 -20.614 1.00 95.69 118 ASP A C 1
ATOM 933 O O . ASP A 1 118 ? 5.625 1.926 -19.622 1.00 95.69 118 ASP A O 1
ATOM 937 N N . PRO A 1 119 ? 5.496 2.132 -21.855 1.00 95.56 119 PRO A N 1
ATOM 938 C CA . PRO A 1 119 ? 5.565 0.696 -22.097 1.00 95.56 119 PRO A CA 1
ATOM 939 C C . PRO A 1 119 ? 6.925 0.078 -21.742 1.00 95.56 119 PRO A C 1
ATOM 941 O O . PRO A 1 119 ? 6.981 -1.113 -21.423 1.00 95.56 119 PRO A O 1
ATOM 944 N N . ALA A 1 120 ? 8.020 0.842 -21.805 1.00 96.00 120 ALA A N 1
ATOM 945 C CA . ALA A 1 120 ? 9.345 0.352 -21.440 1.00 96.00 120 ALA A CA 1
ATOM 946 C C . ALA A 1 120 ? 9.440 0.175 -19.921 1.00 96.00 120 ALA A C 1
ATOM 948 O O . ALA A 1 120 ? 9.824 -0.901 -19.456 1.00 96.00 120 ALA A O 1
ATOM 949 N N . GLU A 1 121 ? 8.987 1.176 -19.162 1.00 93.38 121 GLU A N 1
ATOM 950 C CA . GLU A 1 121 ? 8.927 1.095 -17.701 1.00 93.38 121 GLU A CA 1
ATOM 951 C C . GLU A 1 121 ? 7.972 -0.018 -17.244 1.00 93.38 121 GLU A C 1
ATOM 953 O O . GLU A 1 121 ? 8.322 -0.841 -16.396 1.00 93.38 121 GLU A O 1
ATOM 958 N N . GLN A 1 122 ? 6.783 -0.113 -17.848 1.00 94.25 122 GLN A N 1
ATOM 959 C CA . GLN A 1 122 ? 5.804 -1.145 -17.505 1.00 94.25 122 GLN A CA 1
ATOM 960 C C . GLN A 1 122 ? 6.361 -2.562 -17.723 1.00 94.25 122 GLN A C 1
ATOM 962 O O . GLN A 1 122 ? 6.150 -3.450 -16.892 1.00 94.25 122 GLN A O 1
ATOM 967 N N . ARG A 1 123 ? 7.109 -2.780 -18.815 1.00 93.62 123 ARG A N 1
ATOM 968 C CA . ARG A 1 123 ? 7.791 -4.055 -19.088 1.00 93.62 123 ARG A CA 1
ATOM 969 C C . ARG A 1 123 ? 8.831 -4.381 -18.019 1.00 93.62 123 ARG A C 1
ATOM 971 O O . ARG A 1 123 ? 8.928 -5.534 -17.599 1.00 93.62 123 ARG A O 1
ATOM 978 N N . GLU A 1 124 ? 9.610 -3.394 -17.594 1.00 91.25 124 GLU A N 1
ATOM 979 C CA . GLU A 1 124 ? 10.652 -3.574 -16.585 1.00 91.25 124 GLU A CA 1
ATOM 980 C C . GLU A 1 124 ? 10.050 -3.910 -15.212 1.00 91.25 124 GLU A C 1
ATOM 982 O O . GLU A 1 124 ? 10.474 -4.870 -14.562 1.00 91.25 124 GLU A O 1
ATOM 987 N N . ARG A 1 125 ? 8.973 -3.216 -14.823 1.00 88.88 125 ARG A N 1
ATOM 988 C CA . ARG A 1 125 ? 8.206 -3.513 -13.604 1.00 88.88 125 ARG A CA 1
ATOM 989 C C . ARG A 1 125 ? 7.574 -4.904 -13.636 1.00 88.88 125 ARG A C 1
ATOM 991 O O . ARG A 1 125 ? 7.630 -5.617 -12.636 1.00 88.88 125 ARG A O 1
ATOM 998 N N . PHE A 1 126 ? 7.046 -5.348 -14.778 1.00 90.06 126 PHE A N 1
ATOM 999 C CA . PHE A 1 126 ? 6.565 -6.726 -14.912 1.00 90.06 126 PHE A CA 1
ATOM 1000 C C . PHE A 1 126 ? 7.687 -7.747 -14.731 1.00 90.06 126 PHE A C 1
ATOM 1002 O O . PHE A 1 126 ? 7.515 -8.706 -13.981 1.00 90.06 126 PHE A O 1
ATOM 1009 N N . ALA A 1 127 ? 8.850 -7.534 -15.352 1.00 88.19 127 ALA A N 1
ATOM 1010 C CA . ALA A 1 127 ? 9.998 -8.423 -15.178 1.00 88.19 127 ALA A CA 1
ATOM 1011 C C . ALA A 1 127 ? 10.454 -8.511 -13.711 1.00 88.19 127 ALA A C 1
ATOM 1013 O O . ALA A 1 127 ? 10.898 -9.572 -13.276 1.00 88.19 127 ALA A O 1
ATOM 1014 N N . GLN A 1 128 ? 10.320 -7.426 -12.939 1.00 83.00 128 GLN A N 1
ATOM 1015 C CA . GLN A 1 128 ? 10.554 -7.442 -11.494 1.00 83.00 128 GLN A CA 1
ATOM 1016 C C . GLN A 1 128 ? 9.493 -8.265 -10.761 1.00 83.00 128 GLN A C 1
ATOM 1018 O O . GLN A 1 128 ? 9.863 -9.119 -9.964 1.00 83.00 128 GLN A O 1
ATOM 1023 N N . GLN A 1 129 ? 8.202 -8.080 -11.063 1.00 80.19 129 GLN A N 1
ATOM 1024 C CA . GLN A 1 129 ? 7.132 -8.856 -10.430 1.00 80.19 129 GLN A CA 1
ATOM 1025 C C . GLN A 1 129 ? 7.296 -10.363 -10.649 1.00 80.19 129 GLN A C 1
ATOM 1027 O O . GLN A 1 129 ? 7.172 -11.115 -9.690 1.00 80.19 129 GLN A O 1
ATOM 1032 N N . PHE A 1 130 ? 7.634 -10.810 -11.864 1.00 78.69 130 PHE A N 1
ATOM 1033 C CA . PHE A 1 130 ? 7.826 -12.236 -12.170 1.00 78.69 130 PHE A CA 1
ATOM 1034 C C . PHE A 1 130 ? 8.950 -12.910 -11.373 1.00 78.69 130 PHE A C 1
ATOM 1036 O O . PHE A 1 130 ? 8.931 -14.126 -11.241 1.00 78.69 130 PHE A O 1
ATOM 1043 N N . LYS A 1 131 ? 9.920 -12.159 -10.836 1.00 68.88 131 LYS A N 1
ATOM 1044 C CA . LYS A 1 131 ? 10.972 -12.723 -9.971 1.00 68.88 131 LYS A CA 1
ATOM 1045 C C . LYS A 1 131 ? 10.475 -13.065 -8.563 1.00 68.88 131 LYS A C 1
ATOM 1047 O O . LYS A 1 131 ? 11.180 -13.754 -7.836 1.00 68.88 131 LYS A O 1
ATOM 1052 N N . VAL A 1 132 ? 9.313 -12.537 -8.171 1.00 58.59 132 VAL A N 1
ATOM 1053 C CA . VAL A 1 132 ? 8.737 -12.647 -6.819 1.00 58.59 132 VAL A CA 1
ATOM 1054 C C . VAL A 1 132 ? 7.543 -13.620 -6.772 1.00 58.59 132 VAL A C 1
ATOM 1056 O O . VAL A 1 132 ? 6.941 -13.790 -5.711 1.00 58.59 132 VAL A O 1
ATOM 1059 N N . TRP A 1 133 ? 7.201 -14.242 -7.909 1.00 48.19 133 TRP A N 1
ATOM 1060 C CA . TRP A 1 133 ? 6.230 -15.339 -8.046 1.00 48.19 133 TRP A CA 1
ATOM 1061 C C . TRP A 1 133 ? 6.951 -16.685 -8.113 1.00 48.19 133 TRP A C 1
ATOM 1063 O O . TRP A 1 133 ? 6.407 -17.653 -7.537 1.00 48.19 133 TRP A O 1
#

pLDDT: mean 92.79, std 6.5, range [48.19, 98.5]

Foldseek 3Di:
DDPDDDAAEDALQVQLCVVLVHHQDDCPPFVVSLVVLVVSCVVVVQDQDPPSGSLSSSVSSCLVGPLCVAQDWYKYAFAACLNPLFFQADPVGNRGGQWIFIHHRSDTDDTDHHGDPPPVSSVVSVVVVVVVD

Sequence (133 aa):
LNFKPPFRRIHVSTELARQLNQPLPDFTDPDAATQALLAICHARDIPVAPPFTLTRVLDTLISKFIEPQCEQPTFLYGHPKVMSPLAKASETDQSIAQRFELFVAGKEIVNAYEELNDPAEQRERFAQQFKVW